Protein AF-A0A7Y0S255-F1 (afdb_monomer)

Foldseek 3Di:
DCVLVVQCVVVNPVSNVVVVVVLVVQLVVLQVQLVVCVVVVNNVSNVVSNVVSVVSVVVSCQVVCCSVVNPCPDPPPPVPPDDDD

Mean predicted aligned error: 9.28 Å

Nearest PDB structures (foldseek):
  7abk-assembly1_A  TM=7.968E-01  e=9.878E+00  Synechocystis sp. PCC 6803 substr. Kazusa

Solvent-accessible surface area (backbone atoms only — not comparable to full-atom values): 4736 Å² total; per-residue (Å²): 96,69,65,63,52,51,44,36,69,76,50,32,71,65,43,45,53,51,54,51,51,51,53,50,53,50,31,52,50,22,45,51,51,11,52,51,26,46,76,73,67,37,54,68,60,11,53,50,28,37,50,53,20,50,51,54,52,50,54,47,51,52,38,50,28,37,70,70,64,74,34,89,76,78,78,77,73,56,88,92,71,70,80,78,132

Radius of gyration: 17.86 Å; Cα contacts (8 Å, |Δi|>4): 55; chains: 1; bounding box: 53×25×38 Å

Sequence (85 aa):
DFVFAVLAEELGFVGVVLVLMLIFSLVLKAVYIGKRAFEEGEMFGGYLAFGIGIWFAFQTLVNVGAAAGIVPTKGLTLPLISYGG

Secondary structure (DSSP, 8-state):
-HHHHHHHHHHHHHHHHHHHHHHHHHHHHHHHHHHHHHHTT-HHHHHHHHHHHHHHHHHHHHHHHHHTT-S-SS----TTT----

Structure (mmCIF, N/CA/C/O backbone):
data_AF-A0A7Y0S255-F1
#
_entry.id   AF-A0A7Y0S255-F1
#
loop_
_atom_site.group_PDB
_atom_site.id
_atom_site.type_symbol
_atom_site.label_atom_id
_atom_site.label_alt_id
_atom_site.label_comp_id
_atom_site.label_asym_id
_atom_site.label_entity_id
_atom_site.label_seq_id
_atom_site.pdbx_PDB_ins_code
_atom_site.Cartn_x
_atom_site.Cartn_y
_atom_site.Cartn_z
_atom_site.occupancy
_atom_site.B_iso_or_equiv
_atom_site.auth_seq_id
_atom_site.auth_comp_id
_atom_site.auth_asym_id
_atom_site.auth_atom_id
_atom_site.pdbx_PDB_model_num
ATOM 1 N N . ASP A 1 1 ? 13.853 -3.123 -4.835 1.00 52.59 1 ASP A N 1
ATOM 2 C CA . ASP A 1 1 ? 14.642 -4.359 -4.772 1.00 52.59 1 ASP A CA 1
ATOM 3 C C . ASP A 1 1 ? 14.760 -4.932 -6.175 1.00 52.59 1 ASP A C 1
ATOM 5 O O . ASP A 1 1 ? 13.807 -4.814 -6.948 1.00 52.59 1 ASP A O 1
ATOM 9 N N . PHE A 1 2 ? 15.912 -5.511 -6.510 1.00 58.47 2 PHE A N 1
ATOM 10 C CA . PHE A 1 2 ? 16.219 -6.049 -7.840 1.00 58.47 2 PHE A CA 1
ATOM 11 C C . PHE A 1 2 ? 15.223 -7.131 -8.275 1.00 58.47 2 PHE A C 1
ATOM 13 O O . PHE A 1 2 ? 15.010 -7.306 -9.465 1.00 58.47 2 PHE A O 1
ATOM 20 N N . VAL A 1 3 ? 14.532 -7.777 -7.330 1.00 68.56 3 VAL A N 1
ATOM 21 C CA . VAL A 1 3 ? 13.480 -8.768 -7.601 1.00 68.56 3 VAL A CA 1
ATOM 22 C C . VAL A 1 3 ? 12.360 -8.213 -8.485 1.00 68.56 3 VAL A C 1
ATOM 24 O O . VAL A 1 3 ? 11.928 -8.901 -9.401 1.00 68.56 3 VAL A O 1
ATOM 27 N N . PHE A 1 4 ? 11.898 -6.975 -8.264 1.00 70.69 4 PHE A N 1
ATOM 28 C CA . PHE A 1 4 ? 10.834 -6.402 -9.102 1.00 70.69 4 PHE A CA 1
ATOM 29 C C . PHE A 1 4 ? 11.341 -6.062 -10.511 1.00 70.69 4 PHE A C 1
ATOM 31 O O . PHE A 1 4 ? 10.600 -6.201 -11.478 1.00 70.69 4 PHE A O 1
ATOM 38 N N . ALA A 1 5 ? 12.610 -5.657 -10.629 1.00 68.94 5 ALA A N 1
ATOM 39 C CA . ALA A 1 5 ? 13.249 -5.389 -11.914 1.00 68.94 5 ALA A CA 1
ATOM 40 C C . ALA A 1 5 ? 13.471 -6.683 -12.717 1.00 68.94 5 ALA A C 1
ATOM 42 O O . ALA A 1 5 ? 13.086 -6.737 -13.878 1.00 68.94 5 ALA A O 1
ATOM 43 N N . VAL A 1 6 ? 13.981 -7.741 -12.076 1.00 73.88 6 VAL A N 1
ATOM 44 C CA . VAL A 1 6 ? 14.141 -9.076 -12.679 1.00 73.88 6 VAL A CA 1
ATOM 45 C C . VAL A 1 6 ? 12.783 -9.662 -13.066 1.00 73.88 6 VAL A C 1
ATOM 47 O O . VAL A 1 6 ? 12.621 -10.195 -14.155 1.00 73.88 6 VAL A O 1
ATOM 50 N N . LEU A 1 7 ? 11.760 -9.509 -12.220 1.00 75.94 7 LEU A N 1
ATOM 51 C CA . LEU A 1 7 ? 10.406 -9.962 -12.537 1.00 75.94 7 LEU A CA 1
ATOM 52 C C . LEU A 1 7 ? 9.818 -9.225 -13.750 1.00 75.94 7 LEU A C 1
ATOM 54 O O . LEU A 1 7 ? 9.140 -9.845 -14.568 1.00 75.94 7 LEU A O 1
ATOM 58 N N . ALA A 1 8 ? 10.079 -7.921 -13.877 1.00 75.19 8 ALA A N 1
ATOM 59 C CA . ALA A 1 8 ? 9.671 -7.133 -15.036 1.00 75.19 8 ALA A CA 1
ATOM 60 C C . ALA A 1 8 ? 10.432 -7.514 -16.316 1.00 75.19 8 ALA A C 1
ATOM 62 O O . ALA A 1 8 ? 9.856 -7.446 -17.399 1.00 75.19 8 ALA A O 1
ATOM 63 N N . GLU A 1 9 ? 11.694 -7.921 -16.197 1.00 76.44 9 GLU A N 1
ATOM 64 C CA . GLU A 1 9 ? 12.529 -8.381 -17.310 1.00 76.44 9 GLU A CA 1
ATOM 65 C C . GLU A 1 9 ? 12.085 -9.762 -17.822 1.00 76.44 9 GLU A C 1
ATOM 67 O O . GLU A 1 9 ? 11.924 -9.946 -19.026 1.00 76.44 9 GLU A O 1
ATOM 72 N N . GLU A 1 10 ? 11.786 -10.695 -16.913 1.00 79.81 10 GLU A N 1
ATOM 73 C CA . GLU A 1 10 ? 11.439 -12.089 -17.234 1.00 79.81 10 GLU A CA 1
ATOM 74 C C . GLU A 1 10 ? 9.966 -12.281 -17.640 1.00 79.81 10 GLU A C 1
ATOM 76 O O . GLU A 1 10 ? 9.656 -13.011 -18.580 1.00 79.81 10 GLU A O 1
ATOM 81 N N . LEU A 1 11 ? 9.023 -11.636 -16.939 1.00 81.19 11 LEU A N 1
ATOM 82 C CA . LEU A 1 11 ? 7.578 -11.787 -17.194 1.00 81.19 11 LEU A CA 1
ATOM 83 C C . LEU A 1 11 ? 6.988 -10.647 -18.036 1.00 81.19 11 LEU A C 1
ATOM 85 O O . LEU A 1 11 ? 5.798 -10.669 -18.381 1.00 81.19 11 LEU A O 1
ATOM 89 N N . GLY A 1 12 ? 7.794 -9.630 -18.339 1.00 82.88 12 GLY A N 1
ATOM 90 C CA . GLY A 1 12 ? 7.367 -8.449 -19.072 1.00 82.88 12 GLY A CA 1
ATOM 91 C C . GLY A 1 12 ? 6.244 -7.672 -18.376 1.00 82.88 12 GLY A C 1
ATOM 92 O O . GLY A 1 12 ? 5.951 -7.816 -17.186 1.00 82.88 12 GLY A O 1
ATOM 93 N N . PHE A 1 13 ? 5.558 -6.841 -19.161 1.00 81.75 13 PHE A N 1
ATOM 94 C CA . PHE A 1 13 ? 4.484 -5.969 -18.678 1.00 81.75 13 PHE A CA 1
ATOM 95 C C . PHE A 1 13 ? 3.328 -6.730 -18.006 1.00 81.75 13 PHE A C 1
ATOM 97 O O . PHE A 1 13 ? 2.778 -6.270 -17.006 1.00 81.75 13 PHE A O 1
ATOM 104 N N . VAL A 1 14 ? 2.971 -7.910 -18.524 1.00 88.38 14 VAL A N 1
ATOM 105 C CA . VAL A 1 14 ? 1.849 -8.707 -18.003 1.00 88.38 14 VAL A CA 1
ATOM 106 C C . VAL A 1 14 ? 2.130 -9.192 -16.580 1.00 88.38 14 VAL A C 1
ATOM 108 O O . VAL A 1 14 ? 1.258 -9.078 -15.718 1.00 88.38 14 VAL A O 1
ATOM 111 N N . GLY A 1 15 ? 3.348 -9.673 -16.305 1.00 87.44 15 GLY A N 1
ATOM 112 C CA . GLY A 1 15 ? 3.738 -10.096 -14.959 1.00 87.44 15 GLY A CA 1
ATOM 113 C C . GLY A 1 15 ? 3.709 -8.949 -13.955 1.00 87.44 15 GLY A C 1
ATOM 114 O O . GLY A 1 15 ? 3.166 -9.098 -12.861 1.00 87.44 15 GLY A O 1
ATOM 115 N N . VAL A 1 16 ? 4.213 -7.779 -14.356 1.00 86.94 16 VAL A N 1
ATOM 116 C CA . VAL A 1 16 ? 4.191 -6.562 -13.531 1.00 86.94 16 VAL A CA 1
ATOM 117 C C . VAL A 1 16 ? 2.760 -6.178 -13.160 1.00 86.94 16 VAL A C 1
ATOM 119 O O . VAL A 1 16 ? 2.456 -5.999 -11.981 1.00 86.94 16 VAL A O 1
ATOM 122 N N . VAL A 1 17 ? 1.860 -6.096 -14.143 1.00 89.44 17 VAL A N 1
ATOM 123 C CA . VAL A 1 17 ? 0.454 -5.741 -13.906 1.00 89.44 17 VAL A CA 1
ATOM 124 C C . VAL A 1 17 ? -0.231 -6.765 -12.999 1.00 89.44 17 VAL A C 1
ATOM 126 O O . VAL A 1 17 ? -0.972 -6.380 -12.096 1.00 89.44 17 VAL A O 1
ATOM 129 N N . LEU A 1 18 ? 0.042 -8.059 -13.185 1.00 91.88 18 LEU A N 1
ATOM 130 C CA . LEU A 1 18 ? -0.528 -9.117 -12.354 1.00 91.88 18 LEU A CA 1
ATOM 131 C C . LEU A 1 18 ? -0.082 -8.997 -10.890 1.00 91.88 18 LEU A C 1
ATOM 133 O O . LEU A 1 18 ? -0.920 -9.040 -9.990 1.00 91.88 18 LEU A O 1
ATOM 137 N N . VAL A 1 19 ? 1.210 -8.773 -10.641 1.00 90.00 19 VAL A N 1
ATOM 138 C CA . VAL A 1 19 ? 1.735 -8.561 -9.283 1.00 90.00 19 VAL A CA 1
ATOM 139 C C . VAL A 1 19 ? 1.139 -7.301 -8.652 1.00 90.00 19 VAL A C 1
ATOM 141 O O . VAL A 1 19 ? 0.707 -7.342 -7.499 1.00 90.00 19 VAL A O 1
ATOM 144 N N . LEU A 1 20 ? 1.045 -6.198 -9.399 1.00 90.94 20 LEU A N 1
ATOM 145 C CA . LEU A 1 20 ? 0.427 -4.964 -8.908 1.00 90.94 20 LEU A CA 1
ATOM 146 C C . LEU A 1 20 ? -1.047 -5.162 -8.545 1.00 90.94 20 LEU A C 1
ATOM 148 O O . LEU A 1 20 ? -1.478 -4.693 -7.493 1.00 90.94 20 LEU A O 1
ATOM 152 N N . MET A 1 21 ? -1.810 -5.892 -9.363 1.00 94.25 21 MET A N 1
ATOM 153 C CA . MET A 1 21 ? -3.204 -6.223 -9.057 1.00 94.25 21 MET A CA 1
ATOM 154 C C . MET A 1 21 ? -3.329 -7.079 -7.793 1.00 94.25 21 MET A C 1
ATOM 156 O O . MET A 1 21 ? -4.205 -6.822 -6.965 1.00 94.25 21 MET A O 1
ATOM 160 N N . LEU A 1 22 ? -2.445 -8.063 -7.603 1.00 94.06 22 LEU A N 1
ATOM 161 C CA . LEU A 1 22 ? -2.434 -8.891 -6.397 1.00 94.06 22 LEU A CA 1
ATOM 162 C C . LEU A 1 22 ? -2.161 -8.053 -5.148 1.00 94.06 22 LEU A C 1
ATOM 164 O O . LEU A 1 22 ? -2.921 -8.138 -4.180 1.00 94.06 22 LEU A O 1
ATOM 168 N N . ILE A 1 23 ? -1.139 -7.196 -5.177 1.00 93.25 23 ILE A N 1
ATOM 169 C CA . ILE A 1 23 ? -0.829 -6.327 -4.038 1.00 93.25 23 ILE A CA 1
ATOM 170 C C . ILE A 1 23 ? -1.968 -5.337 -3.784 1.00 93.25 23 ILE A C 1
ATOM 172 O O . ILE A 1 23 ? -2.375 -5.151 -2.638 1.00 93.25 23 ILE A O 1
ATOM 176 N N . PHE A 1 24 ? -2.542 -4.748 -4.832 1.00 93.81 24 PHE A N 1
ATOM 177 C CA . PHE A 1 24 ? -3.688 -3.855 -4.695 1.00 93.81 24 PHE A CA 1
ATOM 178 C C . PHE A 1 24 ? -4.877 -4.559 -4.02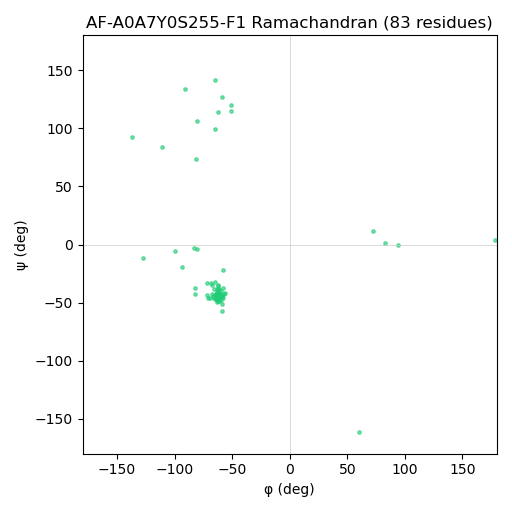4 1.00 93.81 24 PHE A C 1
ATOM 180 O O . PHE A 1 24 ? -5.466 -4.025 -3.084 1.00 93.81 24 PHE A O 1
ATOM 187 N N . SER A 1 25 ? -5.178 -5.798 -4.424 1.00 96.94 25 SER A N 1
ATOM 188 C CA . SER A 1 25 ? -6.2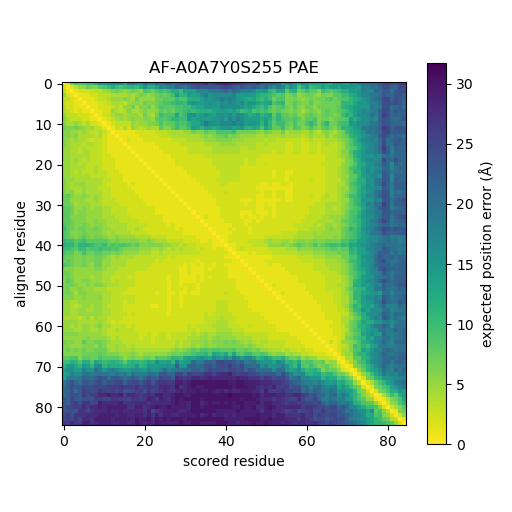34 -6.600 -3.797 1.00 96.94 25 SER A CA 1
ATOM 189 C C . SER A 1 25 ? -5.958 -6.902 -2.316 1.00 96.94 25 SER A C 1
ATOM 191 O O . SER A 1 25 ? -6.883 -6.900 -1.500 1.00 96.94 25 SER A O 1
ATOM 193 N N . LEU A 1 26 ? -4.688 -7.108 -1.949 1.00 96.06 26 LEU A N 1
ATOM 194 C CA . LEU A 1 26 ? -4.257 -7.320 -0.569 1.00 96.06 26 LEU A CA 1
ATOM 195 C C . LEU A 1 26 ? -4.453 -6.057 0.278 1.00 96.06 26 LEU A C 1
ATOM 197 O O . LEU A 1 26 ? -5.013 -6.141 1.371 1.00 96.06 26 LEU A O 1
ATOM 201 N N . VAL A 1 27 ? -4.079 -4.886 -0.242 1.00 97.12 27 VAL A N 1
ATOM 202 C CA . VAL A 1 27 ? -4.293 -3.598 0.437 1.00 97.12 27 VAL A CA 1
ATOM 203 C C . VAL A 1 27 ? -5.787 -3.333 0.642 1.00 97.12 27 VAL A C 1
ATOM 205 O O . VAL A 1 27 ? -6.196 -2.976 1.746 1.00 97.12 27 VAL A O 1
ATOM 208 N N . LEU A 1 28 ? -6.624 -3.579 -0.371 1.00 97.25 28 LEU A N 1
ATOM 209 C CA . LEU A 1 28 ? -8.078 -3.429 -0.244 1.00 97.25 28 LEU A CA 1
ATOM 210 C C . LEU A 1 28 ? -8.668 -4.353 0.827 1.00 97.25 28 LEU A C 1
ATOM 212 O O . LEU A 1 28 ? -9.499 -3.917 1.624 1.00 97.25 28 LEU A O 1
ATOM 216 N N . LYS A 1 29 ? -8.225 -5.615 0.885 1.00 97.19 29 LYS A N 1
ATOM 217 C CA . LYS A 1 29 ? -8.641 -6.550 1.940 1.00 97.19 29 LYS A CA 1
ATOM 218 C C . LYS A 1 29 ? -8.218 -6.060 3.322 1.00 97.19 29 LYS A C 1
ATOM 220 O O . LYS A 1 29 ? -9.027 -6.122 4.240 1.00 97.19 29 LYS A O 1
ATOM 225 N N . ALA A 1 30 ? -6.998 -5.548 3.469 1.00 97.38 30 ALA A N 1
ATOM 226 C CA . ALA A 1 30 ? -6.509 -5.012 4.736 1.00 97.38 30 ALA A CA 1
ATOM 227 C C . ALA A 1 30 ? -7.354 -3.818 5.217 1.00 97.38 30 ALA A C 1
ATOM 229 O O . ALA A 1 30 ? -7.769 -3.784 6.372 1.00 97.38 30 ALA A O 1
ATOM 230 N N . VAL A 1 31 ? -7.698 -2.896 4.312 1.00 97.38 31 VAL A N 1
ATOM 231 C CA . VAL A 1 31 ? -8.594 -1.761 4.599 1.00 97.38 31 VAL A CA 1
ATOM 232 C C . VAL A 1 31 ? -9.999 -2.236 4.978 1.00 97.38 31 VAL A C 1
ATOM 234 O O . VAL A 1 31 ? -10.577 -1.736 5.941 1.00 97.38 31 VAL A O 1
ATOM 237 N N . TYR A 1 32 ? -10.548 -3.218 4.258 1.00 97.88 32 TYR A N 1
ATOM 238 C CA . TYR A 1 32 ? -11.866 -3.779 4.559 1.00 97.88 32 TYR A CA 1
ATOM 239 C C . TYR A 1 32 ? -11.905 -4.447 5.941 1.00 97.88 32 TYR A C 1
ATOM 241 O O . TYR A 1 32 ? -12.820 -4.191 6.721 1.00 97.88 32 TYR A O 1
ATOM 249 N N . ILE A 1 33 ? -10.891 -5.254 6.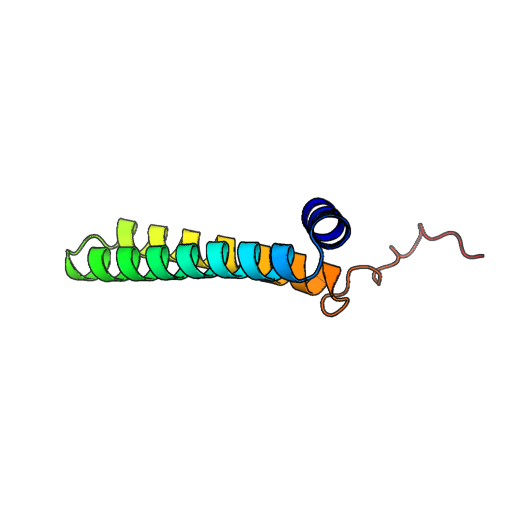267 1.00 97.06 33 ILE A N 1
ATOM 250 C CA . ILE A 1 33 ? -10.753 -5.892 7.583 1.00 97.06 33 ILE A CA 1
ATOM 251 C C . ILE A 1 33 ? -10.608 -4.830 8.672 1.00 97.06 33 ILE A C 1
ATOM 253 O O . ILE A 1 33 ? -11.285 -4.915 9.692 1.00 97.06 33 ILE A O 1
ATOM 257 N N . GLY A 1 34 ? -9.777 -3.810 8.442 1.00 97.31 34 GLY A N 1
ATOM 258 C CA . GLY A 1 34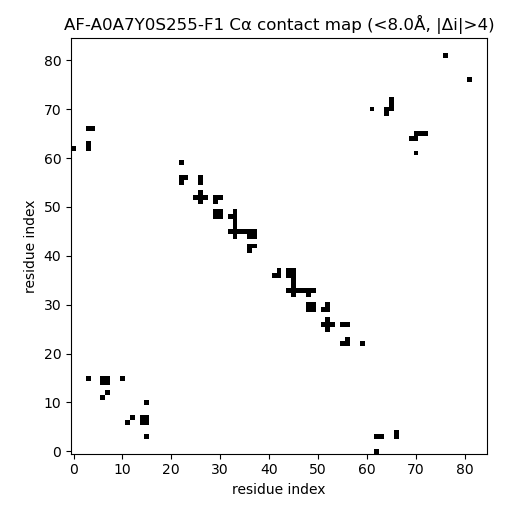 ? -9.572 -2.732 9.403 1.00 97.31 34 GLY A CA 1
ATOM 259 C C . GLY A 1 34 ? -10.857 -1.962 9.695 1.00 97.31 34 GLY A C 1
ATOM 260 O O . GLY A 1 34 ? -11.176 -1.704 10.853 1.00 97.31 34 GLY A O 1
ATOM 261 N N . LYS A 1 35 ? -11.644 -1.665 8.654 1.00 97.00 35 LYS A N 1
ATOM 262 C CA . LYS A 1 35 ? -12.953 -1.023 8.803 1.00 97.00 35 LYS A CA 1
ATOM 263 C C . LYS A 1 35 ? -13.924 -1.897 9.600 1.00 97.00 35 LYS A C 1
ATOM 265 O O . LYS A 1 35 ? -14.566 -1.389 10.513 1.00 97.00 35 LYS A O 1
ATOM 270 N N . ARG A 1 36 ? -1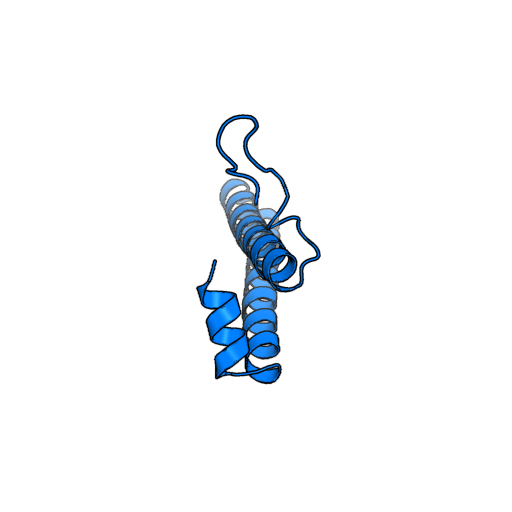3.994 -3.197 9.299 1.00 97.69 36 ARG A N 1
ATOM 271 C CA . ARG A 1 36 ? -14.870 -4.127 10.025 1.00 97.69 36 ARG A CA 1
ATOM 272 C C . ARG A 1 36 ? -14.481 -4.250 11.500 1.00 97.69 36 ARG A C 1
ATOM 274 O O . ARG A 1 36 ? -15.348 -4.229 12.361 1.00 97.69 36 ARG A O 1
ATOM 281 N N . ALA A 1 37 ? -13.184 -4.299 11.800 1.00 97.06 37 ALA A N 1
ATOM 282 C CA . ALA A 1 37 ? -12.696 -4.328 13.177 1.00 97.06 37 ALA A CA 1
ATOM 283 C C . ALA A 1 37 ? -13.101 -3.064 13.957 1.00 97.06 37 ALA A C 1
ATOM 285 O O . ALA A 1 37 ? -13.503 -3.161 15.112 1.00 97.06 37 ALA A O 1
ATOM 286 N N . PHE A 1 38 ? -13.083 -1.884 13.324 1.00 96.25 38 PHE A N 1
ATOM 287 C CA . PHE A 1 38 ? -13.594 -0.666 13.960 1.00 96.25 38 PHE A CA 1
ATOM 288 C C . PHE A 1 38 ? -15.104 -0.711 14.224 1.00 96.25 38 PHE A C 1
ATOM 290 O O . PHE A 1 38 ? -15.540 -0.246 15.275 1.00 96.25 38 PHE A O 1
ATOM 297 N N . GLU A 1 39 ? -15.893 -1.281 13.311 1.00 95.94 39 GLU A N 1
ATOM 298 C CA . GLU A 1 39 ? -17.340 -1.476 13.497 1.00 95.94 39 GLU A CA 1
ATOM 299 C C . GLU A 1 39 ? -17.650 -2.452 14.649 1.00 95.94 39 GLU A C 1
ATOM 301 O O . GLU A 1 39 ? -18.637 -2.274 15.359 1.00 95.94 39 GLU A O 1
ATOM 306 N N . GLU A 1 40 ? -16.781 -3.439 14.877 1.00 96.38 40 GLU A N 1
ATOM 307 C CA . GLU A 1 40 ? -16.871 -4.417 15.972 1.00 96.38 40 GLU A CA 1
ATOM 308 C C . GLU A 1 40 ? -16.301 -3.889 17.313 1.00 96.38 40 GLU A C 1
ATOM 310 O O . GLU A 1 40 ? -16.383 -4.572 18.331 1.00 96.38 40 GLU A O 1
ATOM 315 N N . GLY A 1 41 ? -15.746 -2.669 17.346 1.00 95.81 41 GLY A N 1
ATOM 316 C CA . GLY A 1 41 ? -15.137 -2.065 18.542 1.00 95.81 41 GLY A CA 1
ATOM 317 C C . GLY A 1 41 ? -13.682 -2.484 18.808 1.00 95.81 41 GLY A C 1
ATOM 318 O O . GLY A 1 41 ? -13.061 -2.009 19.761 1.00 95.81 41 GLY A O 1
ATOM 319 N N . GLU A 1 42 ? -13.101 -3.311 17.939 1.00 96.25 42 GLU A N 1
ATOM 320 C CA . GLU A 1 42 ? -11.721 -3.800 17.990 1.00 96.25 42 GLU A CA 1
ATOM 321 C C . GLU A 1 42 ? -10.739 -2.764 17.419 1.00 96.25 42 GLU A C 1
ATOM 323 O O . GLU A 1 42 ? -10.193 -2.898 16.318 1.00 96.25 42 GLU A O 1
ATOM 328 N N . MET A 1 43 ? -10.493 -1.694 18.181 1.00 94.75 43 MET A N 1
ATOM 329 C CA . MET A 1 43 ? -9.656 -0.574 17.729 1.00 94.75 43 MET A CA 1
ATOM 330 C C . MET A 1 43 ? -8.232 -0.999 17.354 1.00 94.75 43 MET A C 1
ATOM 332 O O . MET A 1 43 ? -7.718 -0.583 16.317 1.00 94.75 43 MET A O 1
ATOM 336 N N . PHE A 1 44 ? -7.591 -1.840 18.172 1.00 96.56 44 PHE A N 1
ATOM 337 C CA . PHE A 1 44 ? -6.228 -2.301 17.897 1.00 96.56 44 PHE A CA 1
ATOM 338 C C . PHE A 1 44 ? -6.162 -3.126 16.607 1.00 96.56 44 PHE A C 1
ATOM 340 O O . PHE A 1 44 ? -5.302 -2.872 15.763 1.00 96.56 44 PHE A O 1
ATOM 347 N N . GLY A 1 45 ? -7.101 -4.061 16.421 1.00 96.44 45 GLY A N 1
ATOM 348 C CA . GLY A 1 45 ? -7.202 -4.862 15.200 1.00 96.44 45 GLY A CA 1
ATOM 349 C C . GLY A 1 45 ? -7.418 -3.995 13.958 1.00 96.44 45 GLY A C 1
ATOM 350 O O . GLY A 1 45 ? -6.774 -4.219 12.931 1.00 96.44 45 GLY A O 1
ATOM 351 N N . GLY A 1 46 ? -8.245 -2.953 14.080 1.00 97.56 46 GLY A N 1
ATOM 352 C CA . GLY A 1 46 ? -8.468 -1.961 13.033 1.00 97.56 46 GLY A CA 1
ATOM 353 C C . GLY A 1 46 ? -7.183 -1.254 12.611 1.00 97.56 46 GLY A C 1
ATOM 354 O O . GLY A 1 46 ? -6.782 -1.326 11.446 1.00 97.56 46 GLY A O 1
ATOM 355 N N . TYR A 1 47 ? -6.485 -0.626 13.561 1.00 97.44 47 TYR A N 1
ATOM 356 C CA . TYR A 1 47 ? -5.230 0.078 13.282 1.00 97.44 47 TYR A CA 1
ATOM 357 C C . TYR A 1 47 ? -4.132 -0.848 12.759 1.00 97.44 47 TYR A C 1
ATOM 359 O O . TYR A 1 47 ? -3.395 -0.458 11.854 1.00 97.44 47 TYR A O 1
ATOM 367 N N . LEU A 1 48 ? -4.037 -2.075 13.276 1.00 97.69 4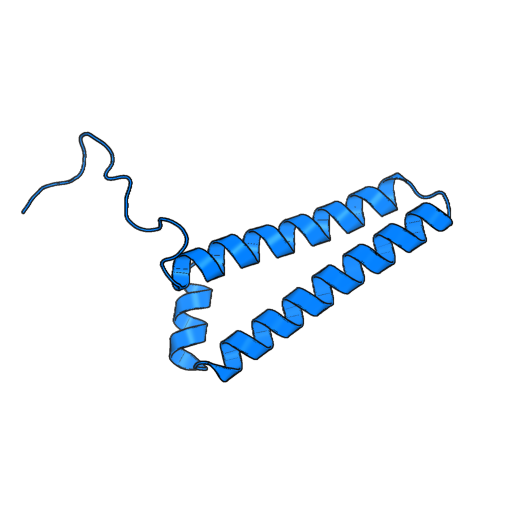8 LEU A N 1
ATOM 368 C CA . LEU A 1 48 ? -3.065 -3.059 12.810 1.00 97.69 48 LEU A CA 1
ATOM 369 C C . LEU A 1 48 ? -3.312 -3.436 11.344 1.00 97.69 48 LEU A C 1
ATOM 371 O O . LEU A 1 48 ? -2.379 -3.414 10.541 1.00 97.69 48 LEU A O 1
ATOM 375 N N . ALA A 1 49 ? -4.560 -3.735 10.977 1.00 97.31 49 ALA A N 1
ATOM 376 C CA . ALA A 1 49 ? -4.919 -4.081 9.605 1.00 97.31 49 ALA A CA 1
ATOM 377 C C . ALA A 1 49 ? -4.630 -2.923 8.636 1.00 97.31 49 ALA A C 1
ATOM 379 O O . ALA A 1 49 ? -4.015 -3.132 7.587 1.00 97.31 49 ALA A O 1
ATOM 380 N N . PHE A 1 50 ? -4.981 -1.689 9.012 1.00 97.00 50 PHE A N 1
ATOM 381 C CA . PHE A 1 50 ? -4.621 -0.500 8.237 1.00 97.00 50 PHE A CA 1
ATOM 382 C C . PHE A 1 50 ? -3.106 -0.310 8.125 1.00 97.00 50 PHE A C 1
ATOM 384 O O . PHE A 1 50 ? -2.609 -0.052 7.030 1.00 97.00 50 PHE A O 1
ATOM 391 N N . GLY A 1 51 ? -2.362 -0.482 9.220 1.00 97.12 51 GLY A N 1
ATOM 392 C CA . GLY A 1 51 ? -0.904 -0.375 9.237 1.00 97.12 51 GLY A CA 1
ATOM 393 C C . GLY A 1 51 ? -0.235 -1.360 8.277 1.00 97.12 51 GLY A C 1
ATOM 394 O O . GLY A 1 51 ? 0.633 -0.964 7.501 1.00 97.12 51 GLY A O 1
ATOM 395 N N . ILE A 1 52 ? -0.697 -2.614 8.254 1.00 96.56 52 ILE A N 1
ATOM 396 C CA . ILE A 1 52 ? -0.235 -3.628 7.295 1.00 96.56 52 ILE A CA 1
ATOM 397 C C . ILE A 1 52 ? -0.544 -3.184 5.859 1.00 96.56 52 ILE A C 1
ATOM 399 O O . ILE A 1 52 ? 0.347 -3.197 5.011 1.00 96.56 52 ILE A O 1
ATOM 403 N N . GLY A 1 53 ? -1.775 -2.744 5.581 1.00 97.31 53 GLY A N 1
ATOM 404 C CA . GLY A 1 53 ? -2.166 -2.268 4.250 1.00 97.31 53 GLY A CA 1
ATOM 405 C C . GLY A 1 53 ? -1.302 -1.101 3.757 1.00 97.31 53 GLY A C 1
ATOM 406 O O . GLY A 1 53 ? -0.800 -1.131 2.633 1.00 97.31 53 GLY A O 1
ATOM 407 N N . ILE A 1 54 ? -1.067 -0.105 4.615 1.00 96.25 54 ILE A N 1
ATOM 408 C CA . ILE A 1 54 ? -0.213 1.054 4.320 1.00 96.25 54 ILE A CA 1
ATOM 409 C C . ILE A 1 54 ? 1.233 0.615 4.074 1.00 96.25 54 ILE A C 1
ATOM 411 O O . ILE A 1 54 ? 1.850 1.078 3.116 1.00 96.25 54 ILE A O 1
ATOM 415 N N . TRP A 1 55 ? 1.767 -0.295 4.892 1.00 95.19 55 TRP A N 1
ATOM 416 C CA . TRP A 1 55 ? 3.134 -0.789 4.744 1.00 95.19 55 TRP A CA 1
ATOM 417 C C . TRP A 1 55 ? 3.356 -1.462 3.385 1.00 95.19 55 TRP A C 1
ATOM 419 O O . TRP A 1 55 ? 4.307 -1.127 2.676 1.00 95.19 55 TRP A O 1
ATOM 429 N N . PHE A 1 56 ? 2.448 -2.352 2.972 1.00 93.69 56 PHE A N 1
ATOM 430 C CA . PHE A 1 56 ? 2.515 -3.002 1.660 1.00 93.69 56 PHE A CA 1
ATOM 431 C C . PHE A 1 56 ? 2.379 -2.007 0.503 1.00 93.69 56 PHE A C 1
ATOM 433 O O . PHE A 1 56 ? 3.140 -2.085 -0.467 1.00 93.69 56 PHE A O 1
ATOM 440 N N . ALA A 1 57 ? 1.450 -1.052 0.601 1.00 93.12 57 ALA A N 1
ATOM 441 C CA . ALA A 1 57 ? 1.279 -0.013 -0.411 1.00 93.12 57 ALA A CA 1
ATOM 442 C C . ALA A 1 57 ? 2.546 0.846 -0.557 1.00 93.12 57 ALA A C 1
ATOM 444 O O . ALA A 1 57 ? 3.015 1.070 -1.672 1.00 93.12 57 ALA A O 1
ATOM 445 N N . PHE A 1 58 ? 3.136 1.268 0.564 1.00 92.19 58 PHE A N 1
ATOM 446 C CA . PHE A 1 58 ? 4.347 2.083 0.583 1.00 92.19 58 PHE A CA 1
ATOM 447 C C . PHE A 1 58 ? 5.543 1.343 -0.019 1.00 92.19 58 PHE A C 1
ATOM 449 O O . PHE A 1 58 ? 6.201 1.866 -0.916 1.00 92.19 58 PHE A O 1
ATOM 456 N N . GLN A 1 59 ? 5.785 0.102 0.411 1.00 88.50 59 GLN A N 1
ATOM 457 C CA . GLN A 1 59 ? 6.850 -0.734 -0.146 1.00 88.50 59 GLN A CA 1
ATOM 458 C C . GLN A 1 59 ? 6.683 -0.908 -1.657 1.00 88.50 59 GLN A C 1
ATOM 460 O O . GLN A 1 59 ? 7.646 -0.786 -2.411 1.00 88.50 59 GLN A O 1
ATOM 465 N N . THR A 1 60 ? 5.460 -1.140 -2.126 1.00 88.56 60 THR A N 1
ATOM 466 C CA . THR A 1 60 ? 5.179 -1.307 -3.558 1.00 88.56 60 THR A CA 1
ATOM 467 C C . THR A 1 60 ? 5.439 -0.025 -4.331 1.00 88.56 60 THR A C 1
ATOM 469 O O . THR A 1 60 ? 6.131 -0.060 -5.344 1.00 88.56 60 THR A O 1
ATOM 472 N N . LEU A 1 61 ? 4.963 1.116 -3.830 1.00 87.50 61 LEU A N 1
ATOM 473 C CA . LEU A 1 61 ? 5.186 2.417 -4.453 1.00 87.50 61 LEU A CA 1
ATOM 474 C C . LEU A 1 61 ? 6.680 2.740 -4.565 1.00 87.50 61 LEU A C 1
ATOM 476 O O . LEU A 1 61 ? 7.134 3.157 -5.628 1.00 87.50 61 LEU A O 1
ATOM 480 N N . VAL A 1 62 ? 7.450 2.509 -3.498 1.00 85.75 62 VAL A N 1
ATOM 481 C CA . VAL A 1 62 ? 8.900 2.736 -3.494 1.00 85.75 62 VAL A CA 1
ATOM 482 C C . VAL A 1 62 ? 9.591 1.819 -4.496 1.00 85.75 62 VAL A C 1
ATOM 484 O O . VAL A 1 62 ? 10.385 2.298 -5.296 1.00 85.75 62 VAL A O 1
ATOM 487 N N . ASN A 1 63 ? 9.278 0.522 -4.505 1.00 82.69 63 ASN A N 1
ATOM 488 C CA . ASN A 1 63 ? 9.925 -0.444 -5.396 1.00 82.69 63 ASN A CA 1
ATOM 489 C C . ASN A 1 63 ? 9.587 -0.211 -6.876 1.00 82.69 63 ASN A C 1
ATOM 491 O O . ASN A 1 63 ? 10.478 -0.253 -7.724 1.00 82.69 63 ASN A O 1
ATOM 495 N N . VAL A 1 64 ? 8.322 0.072 -7.186 1.00 83.94 64 VAL A N 1
ATOM 496 C CA . VAL A 1 64 ? 7.857 0.349 -8.552 1.00 83.94 64 VAL A CA 1
ATOM 497 C C . VAL A 1 64 ? 8.368 1.702 -9.023 1.00 83.94 64 VAL A C 1
ATOM 499 O O . VAL A 1 64 ? 8.901 1.806 -10.122 1.00 83.94 64 VAL A O 1
ATOM 502 N N . GLY A 1 65 ? 8.257 2.735 -8.186 1.00 81.62 65 GLY A N 1
ATOM 503 C CA . GLY A 1 65 ? 8.767 4.067 -8.492 1.00 81.62 65 GLY A CA 1
ATOM 504 C C . GLY A 1 65 ? 10.282 4.071 -8.683 1.00 81.62 65 GLY A C 1
ATOM 505 O O . GLY A 1 65 ? 10.786 4.771 -9.558 1.00 81.62 65 GLY A O 1
ATOM 506 N N . ALA A 1 66 ? 11.000 3.239 -7.927 1.00 77.69 66 ALA A N 1
ATOM 507 C CA . ALA A 1 66 ? 12.427 3.017 -8.093 1.00 77.69 66 ALA A CA 1
ATOM 508 C C . ALA A 1 66 ? 12.761 2.365 -9.444 1.00 77.69 66 ALA A C 1
ATOM 510 O O . ALA A 1 66 ? 13.660 2.830 -10.146 1.00 77.69 66 ALA A O 1
ATOM 511 N N . ALA A 1 67 ? 12.022 1.319 -9.823 1.00 75.56 67 ALA A N 1
ATOM 512 C CA . ALA A 1 67 ? 12.196 0.624 -11.097 1.00 75.56 67 ALA A CA 1
ATOM 513 C C . ALA A 1 67 ? 11.805 1.493 -12.308 1.00 75.56 67 ALA A C 1
ATOM 515 O O . ALA A 1 67 ? 12.451 1.423 -13.348 1.00 75.56 67 ALA A O 1
ATOM 516 N N . ALA A 1 68 ? 10.789 2.347 -12.162 1.00 76.25 68 ALA A N 1
ATOM 517 C CA . ALA A 1 68 ? 10.320 3.268 -13.197 1.00 76.25 68 ALA A CA 1
ATOM 518 C C . ALA A 1 68 ? 11.168 4.552 -13.323 1.00 76.25 68 ALA A C 1
ATOM 520 O O . ALA A 1 68 ? 10.889 5.382 -14.184 1.00 76.25 68 ALA A O 1
ATOM 521 N N . GLY A 1 69 ? 12.169 4.752 -12.455 1.00 70.12 69 GLY A N 1
ATOM 522 C CA . GLY A 1 69 ? 13.003 5.962 -12.435 1.00 70.12 69 GLY A CA 1
ATOM 523 C C . GLY A 1 69 ? 12.299 7.223 -11.913 1.00 70.12 69 GLY A C 1
ATOM 524 O O . GLY A 1 69 ? 12.832 8.318 -12.060 1.00 70.12 69 GLY A O 1
ATOM 525 N N . ILE A 1 70 ? 11.114 7.079 -11.307 1.00 71.12 70 ILE A N 1
ATOM 526 C CA . ILE A 1 70 ? 10.308 8.173 -10.732 1.00 71.12 70 ILE A CA 1
ATOM 527 C C . ILE A 1 70 ? 10.801 8.528 -9.323 1.00 71.12 70 ILE A C 1
ATOM 529 O O . ILE A 1 70 ? 10.815 9.692 -8.929 1.00 71.12 70 ILE A O 1
ATOM 533 N N . VAL A 1 71 ? 11.212 7.520 -8.554 1.00 60.31 71 VAL A N 1
ATOM 534 C CA . VAL A 1 71 ? 11.851 7.693 -7.245 1.00 60.31 71 VAL A CA 1
ATOM 535 C C . VAL A 1 71 ? 13.362 7.774 -7.478 1.00 60.31 71 VAL A C 1
ATOM 537 O O . VAL A 1 71 ? 13.885 6.947 -8.228 1.00 60.31 71 VAL A O 1
ATOM 540 N N . PRO A 1 72 ? 14.090 8.729 -6.866 1.00 52.03 72 PRO A N 1
ATOM 541 C CA . PRO A 1 72 ? 15.528 8.859 -7.068 1.00 52.03 72 PRO A CA 1
ATOM 542 C C . PRO A 1 72 ? 16.253 7.620 -6.528 1.00 52.03 72 PRO A C 1
ATOM 544 O O . PRO A 1 72 ? 16.497 7.484 -5.334 1.00 52.03 72 PRO A O 1
ATOM 547 N N . THR A 1 73 ? 16.596 6.696 -7.423 1.00 53.44 73 THR A N 1
ATOM 548 C CA . THR A 1 73 ? 17.368 5.478 -7.119 1.00 53.44 73 THR A CA 1
ATOM 5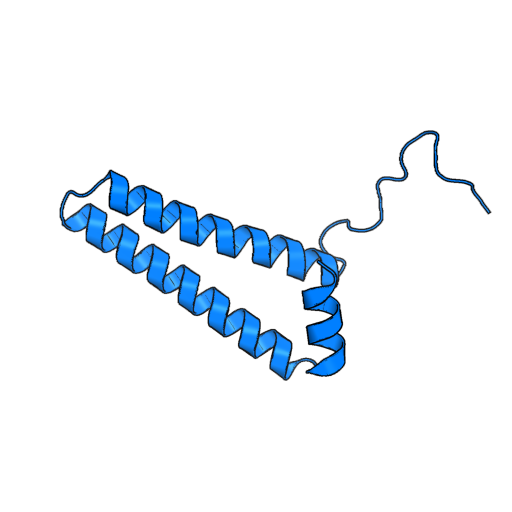49 C C . THR A 1 73 ? 18.859 5.649 -7.341 1.00 53.44 73 THR A C 1
ATOM 551 O O . THR A 1 73 ? 19.660 4.889 -6.803 1.00 53.44 73 THR A O 1
ATOM 554 N N . LYS A 1 74 ? 19.240 6.653 -8.130 1.00 40.31 74 LYS A N 1
ATOM 555 C CA . LYS A 1 74 ? 20.619 6.992 -8.472 1.00 40.31 74 LYS A CA 1
ATOM 556 C C . LYS A 1 74 ? 20.751 8.508 -8.397 1.00 40.31 74 LYS A C 1
ATOM 558 O O . LYS A 1 74 ? 20.411 9.195 -9.352 1.00 40.31 74 LYS A O 1
ATOM 563 N N . GLY A 1 75 ? 21.161 9.049 -7.252 1.00 46.25 75 GLY A N 1
ATOM 564 C CA . GLY A 1 75 ? 21.249 10.509 -7.142 1.00 46.25 75 GLY A CA 1
ATOM 565 C C . GLY A 1 75 ? 21.676 11.115 -5.814 1.00 46.25 75 GLY A C 1
ATOM 566 O O . GLY A 1 75 ? 21.724 12.334 -5.727 1.00 46.25 75 GLY A O 1
ATOM 567 N N . LEU A 1 76 ? 22.031 10.321 -4.803 1.00 41.34 76 LEU A N 1
ATOM 568 C CA . LEU A 1 76 ? 22.919 10.811 -3.754 1.00 41.34 76 LEU A CA 1
ATOM 569 C C . LEU A 1 76 ? 24.247 10.077 -3.916 1.00 41.34 76 LEU A C 1
ATOM 571 O O . LEU A 1 76 ? 24.491 9.041 -3.302 1.00 41.34 76 LEU A O 1
ATOM 575 N N . THR A 1 77 ? 25.103 10.591 -4.800 1.00 46.66 77 THR A N 1
ATOM 576 C CA . THR A 1 77 ? 26.540 10.382 -4.633 1.00 46.66 77 THR A CA 1
ATOM 577 C C . THR A 1 77 ? 26.857 10.790 -3.201 1.00 46.66 77 THR A C 1
ATOM 579 O O . THR A 1 77 ? 26.660 11.954 -2.846 1.00 46.66 77 THR A O 1
ATOM 582 N N . LEU A 1 78 ? 27.284 9.843 -2.365 1.00 37.19 78 LEU A N 1
ATOM 583 C CA . LEU A 1 78 ? 27.867 10.178 -1.072 1.00 37.19 78 LEU A CA 1
ATOM 584 C C . LEU A 1 78 ? 28.953 11.229 -1.331 1.00 37.19 78 LEU A C 1
ATOM 586 O O . LEU A 1 78 ? 29.889 10.934 -2.091 1.00 37.19 78 LEU A O 1
ATOM 590 N N . PRO A 1 79 ? 28.854 12.439 -0.749 1.00 43.22 79 PRO A N 1
ATOM 591 C CA . PRO A 1 79 ? 29.985 13.337 -0.788 1.00 43.22 79 PRO A 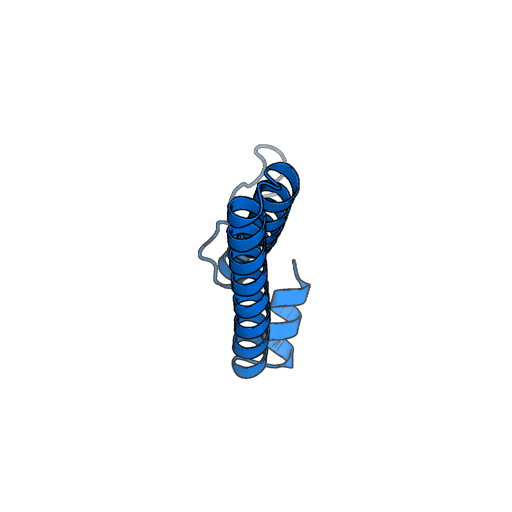CA 1
ATOM 592 C C . PRO A 1 79 ? 31.130 12.587 -0.103 1.00 43.22 79 PRO A C 1
ATOM 594 O O . PRO A 1 79 ? 30.954 12.075 1.002 1.00 43.22 79 PRO A O 1
ATOM 597 N N . LEU A 1 80 ? 32.271 12.503 -0.800 1.00 52.25 80 LEU A N 1
ATOM 598 C CA . LEU A 1 80 ? 33.537 11.855 -0.412 1.00 52.25 80 LEU A CA 1
ATOM 599 C C . LEU A 1 80 ? 33.798 10.388 -0.851 1.00 52.25 80 LEU A C 1
ATOM 601 O O . LEU A 1 80 ? 34.889 9.909 -0.557 1.00 52.25 80 LEU A O 1
ATOM 605 N N . ILE A 1 81 ? 32.910 9.674 -1.573 1.00 55.25 81 ILE A N 1
ATOM 606 C CA . ILE A 1 81 ? 33.202 8.279 -2.037 1.00 55.25 81 ILE A CA 1
ATOM 607 C C . ILE A 1 81 ? 33.005 8.032 -3.548 1.00 55.25 81 ILE A C 1
ATOM 609 O O . ILE A 1 81 ? 33.466 7.019 -4.070 1.00 55.25 81 ILE A O 1
ATOM 613 N N . SER A 1 82 ? 32.392 8.941 -4.311 1.00 42.97 82 SER A N 1
ATOM 614 C CA . SER A 1 82 ? 32.287 8.717 -5.761 1.00 42.97 82 SER A CA 1
ATOM 615 C C . SER A 1 82 ? 33.591 9.091 -6.470 1.00 42.97 82 SER A C 1
ATOM 617 O O . SER A 1 82 ? 33.886 10.274 -6.634 1.00 42.97 82 SER A O 1
ATOM 619 N N . TYR A 1 83 ? 34.357 8.087 -6.910 1.00 48.94 83 TYR A N 1
ATOM 620 C CA . TYR A 1 83 ? 35.413 8.271 -7.907 1.00 48.94 83 TYR A CA 1
ATOM 621 C C . TYR A 1 83 ? 34.753 8.746 -9.204 1.00 48.94 83 TYR A C 1
ATOM 623 O O . TYR A 1 83 ? 33.937 8.035 -9.793 1.00 48.94 83 TYR A O 1
ATOM 631 N N . GLY A 1 84 ? 35.061 9.980 -9.593 1.00 52.41 84 GLY A N 1
ATOM 632 C CA . GLY A 1 84 ? 34.776 10.475 -10.928 1.00 52.41 84 GLY A CA 1
ATOM 633 C C . GLY A 1 84 ? 35.589 9.690 -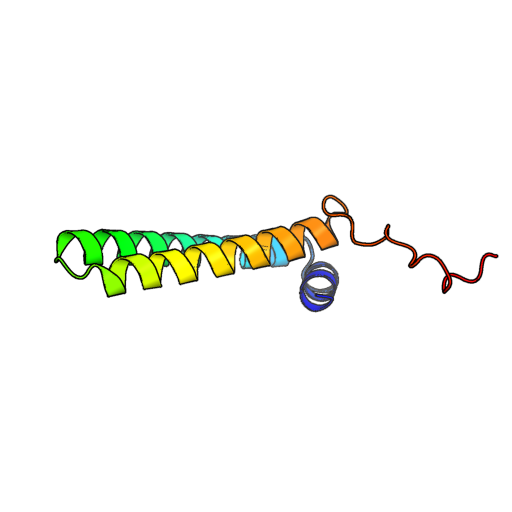11.954 1.00 52.41 84 GLY A C 1
ATOM 634 O O . GLY A 1 84 ? 36.739 9.326 -11.698 1.00 52.41 84 GLY A O 1
ATOM 635 N N . GLY A 1 85 ? 34.956 9.422 -13.091 1.00 38.69 85 GLY A N 1
ATOM 636 C CA . GLY A 1 85 ? 35.664 9.377 -14.365 1.00 38.69 85 GLY A CA 1
ATOM 637 C C . GLY A 1 85 ? 35.778 10.792 -14.905 1.00 38.69 85 GLY A C 1
ATOM 638 O O . GLY A 1 85 ? 34.812 11.561 -14.688 1.00 38.69 85 GLY A O 1
#

Organism: Vibrio parahaemolyticus (NCBI:txid670)

pLDDT: mean 81.26, std 18.55, range [37.19, 97.88]

InterPro domains:
  IPR001182 Probable peptidoglycan glycosyltransferase FtsW/RodA [PF01098] (1-85)
  IPR001182 Probable peptidoglycan glycosyltransferase FtsW/RodA [PTHR30474] (1-85)